Protein AF-A0A537CQ37-F1 (afdb_monomer)

Radius of gyration: 15.77 Å; Cα contacts (8 Å, |Δi|>4): 121; chains: 1; bounding box: 41×22×40 Å

Secondary structure (DSSP, 8-state):
--S-S------SS-IIIIIHHIIIIIIHHH----S-EEEEE-HHHHHHHTT--TTTTTS--HHHHHHHHHHHHHHHHIIIIIS---EEEEE---TT----

Sequence (100 aa):
MKLVDYVVTESGFGADLGAEKFIDIKCRMSGLRPNAAVIVATIRALKYHGGIDVKQVNREDVAALEKGLVNLERHVDNVQNVYGIPCVVSINRFSFDTPA

Mean predicted aligned error: 2.73 Å

pLDDT: mean 96.76, std 3.7, range [67.19, 98.56]

Structure (mmCIF, N/CA/C/O backbone):
data_AF-A0A537CQ37-F1
#
_entry.id   AF-A0A537CQ37-F1
#
loop_
_atom_site.group_PDB
_atom_site.id
_atom_site.type_symbol
_atom_site.label_atom_id
_atom_site.label_alt_id
_atom_site.label_comp_id
_atom_site.label_asym_id
_atom_site.label_entity_id
_atom_site.label_seq_id
_atom_site.pdbx_PDB_ins_code
_atom_site.Cartn_x
_atom_site.Cartn_y
_atom_site.Cartn_z
_atom_site.occupancy
_atom_site.B_iso_or_equiv
_atom_site.auth_seq_id
_atom_site.auth_comp_id
_atom_site.auth_asym_id
_atom_site.auth_atom_id
_atom_site.pdbx_PDB_model_num
ATOM 1 N N . MET A 1 1 ? -20.911 0.300 13.343 1.00 67.19 1 MET A N 1
ATOM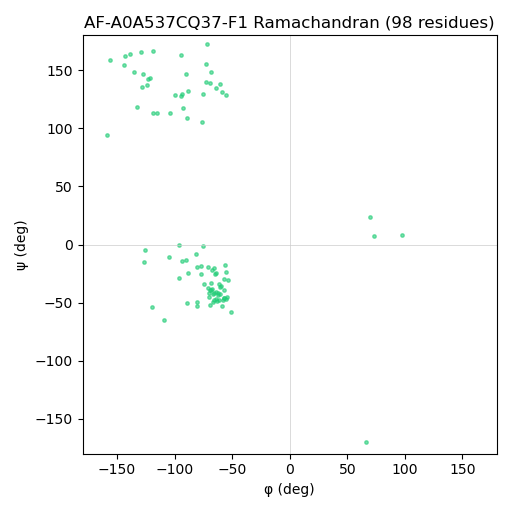 2 C CA . MET A 1 1 ? -21.017 -1.080 12.824 1.00 67.19 1 MET A CA 1
ATOM 3 C C . MET A 1 1 ? -22.217 -1.773 13.469 1.00 67.19 1 MET A C 1
ATOM 5 O O . MET A 1 1 ? -22.032 -2.545 14.391 1.00 67.19 1 MET A O 1
ATOM 9 N N . LYS A 1 2 ? -23.455 -1.416 13.091 1.00 81.75 2 LYS A N 1
ATOM 10 C CA . LYS A 1 2 ? -24.678 -1.936 13.751 1.00 81.75 2 LYS A CA 1
ATOM 11 C C . LYS A 1 2 ? -25.688 -2.588 12.794 1.00 81.75 2 LYS A C 1
ATOM 13 O O . LYS A 1 2 ? -26.709 -3.068 13.259 1.00 81.75 2 LYS A O 1
ATOM 18 N N . LEU A 1 3 ? -25.433 -2.547 11.484 1.00 95.25 3 LEU A N 1
ATOM 19 C CA . LEU A 1 3 ? -26.421 -2.893 10.450 1.00 95.25 3 LEU A CA 1
ATOM 20 C C . LEU A 1 3 ? -25.934 -3.943 9.446 1.00 95.25 3 LEU A C 1
ATOM 22 O O . LEU A 1 3 ? -26.738 -4.466 8.689 1.00 95.25 3 LEU A O 1
ATOM 26 N N . VAL A 1 4 ? -24.628 -4.201 9.396 1.00 96.94 4 VAL A N 1
ATOM 27 C CA . VAL A 1 4 ? -23.987 -5.078 8.411 1.00 96.94 4 VAL A CA 1
ATOM 28 C C . VAL A 1 4 ? -22.849 -5.832 9.083 1.00 96.94 4 VAL A C 1
ATOM 30 O O . VAL A 1 4 ? -22.276 -5.323 10.052 1.00 96.94 4 VAL A O 1
ATOM 33 N N . ASP A 1 5 ? -22.507 -6.995 8.536 1.00 96.69 5 ASP A N 1
ATOM 34 C CA . ASP A 1 5 ? -21.452 -7.862 9.069 1.00 96.69 5 ASP A CA 1
ATOM 35 C C . ASP A 1 5 ? -20.049 -7.277 8.854 1.00 96.69 5 ASP A C 1
ATOM 37 O O . ASP A 1 5 ? -19.195 -7.356 9.735 1.00 96.69 5 ASP A O 1
ATOM 41 N N . TYR A 1 6 ? -19.820 -6.624 7.710 1.00 97.19 6 TYR A N 1
ATOM 42 C CA . TYR A 1 6 ? -18.533 -6.026 7.354 1.00 97.19 6 TYR A CA 1
ATOM 43 C C . TYR A 1 6 ? -18.697 -4.569 6.931 1.00 97.19 6 TYR A C 1
ATOM 45 O O . TYR A 1 6 ? -19.578 -4.222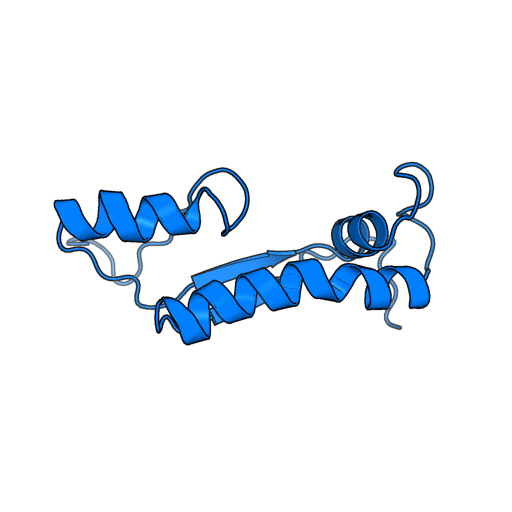 6.147 1.00 97.19 6 TYR A O 1
ATOM 53 N N . VAL A 1 7 ? -17.808 -3.710 7.429 1.00 97.38 7 VAL A N 1
ATOM 54 C CA . VAL A 1 7 ? -17.696 -2.314 6.997 1.00 97.38 7 VAL A CA 1
ATOM 55 C C . VAL A 1 7 ? -16.310 -2.113 6.411 1.00 97.38 7 VAL A C 1
ATOM 57 O O . VAL A 1 7 ? -15.319 -2.157 7.136 1.00 97.38 7 VAL A O 1
ATOM 60 N N . VAL A 1 8 ? -16.256 -1.864 5.106 1.00 97.62 8 VAL A N 1
ATOM 61 C CA . VAL A 1 8 ? -15.037 -1.434 4.420 1.00 97.62 8 VAL A CA 1
ATOM 62 C C . VAL A 1 8 ? -15.038 0.089 4.373 1.00 97.62 8 VAL A C 1
ATOM 64 O O . VAL A 1 8 ? -16.032 0.714 4.009 1.00 97.62 8 VAL A O 1
ATOM 67 N N . THR A 1 9 ? -13.937 0.694 4.797 1.00 97.50 9 THR A N 1
ATOM 68 C CA . THR A 1 9 ? -13.738 2.144 4.790 1.00 97.50 9 THR A CA 1
ATOM 69 C C . THR A 1 9 ? -12.285 2.437 4.446 1.00 97.50 9 THR A C 1
ATOM 71 O O . THR A 1 9 ? -11.436 1.555 4.560 1.00 97.50 9 THR A O 1
ATOM 74 N N . GLU A 1 10 ? -12.002 3.665 4.032 1.00 97.94 10 GLU A N 1
ATOM 75 C CA . GLU A 1 10 ? -10.672 4.096 3.616 1.00 97.94 10 GLU A CA 1
ATOM 76 C C . GLU A 1 10 ? -10.257 5.388 4.325 1.00 97.94 10 GLU A C 1
ATOM 78 O O . GLU A 1 10 ? -11.070 6.099 4.929 1.00 97.94 10 GLU A O 1
ATOM 83 N N . SER A 1 11 ? -8.966 5.684 4.239 1.00 95.25 11 SER A N 1
ATOM 84 C CA . SER A 1 11 ? -8.375 6.961 4.611 1.00 95.25 11 SER A CA 1
ATOM 85 C C . SER A 1 11 ? -7.542 7.484 3.442 1.00 95.25 11 SER A C 1
ATOM 87 O O . SER A 1 11 ? -6.993 6.713 2.660 1.00 95.25 11 SER A O 1
ATOM 89 N N . GLY A 1 12 ? -7.500 8.808 3.282 1.00 93.81 12 GLY A N 1
ATOM 90 C CA . GLY A 1 12 ? -6.773 9.434 2.177 1.00 93.81 12 GLY A CA 1
ATOM 91 C C . GLY A 1 12 ? -5.254 9.365 2.357 1.00 93.81 12 GLY A C 1
ATOM 92 O O . GLY A 1 12 ? -4.770 9.359 3.487 1.00 93.81 12 GLY A O 1
ATOM 93 N N . PHE A 1 13 ? -4.521 9.425 1.241 1.00 95.62 13 PHE A N 1
ATOM 94 C CA . PHE A 1 13 ? -3.058 9.262 1.154 1.00 95.62 13 PHE A CA 1
ATOM 95 C C . PHE A 1 13 ? -2.565 7.846 1.512 1.00 95.62 13 PHE A C 1
ATOM 97 O O . PHE A 1 13 ? -3.351 6.905 1.579 1.00 95.62 13 PHE A O 1
ATOM 104 N N . GLY A 1 14 ? -1.245 7.677 1.650 1.00 92.25 14 GLY A N 1
ATOM 105 C CA . GLY A 1 14 ? -0.619 6.411 2.027 1.00 92.25 14 GLY A CA 1
ATOM 106 C C . GLY A 1 14 ? -0.848 6.043 3.495 1.00 92.25 14 GLY A C 1
ATOM 107 O O . GLY A 1 14 ? -1.372 6.831 4.289 1.00 92.25 14 GLY A O 1
ATOM 108 N N . ALA A 1 15 ? -0.440 4.830 3.878 1.00 93.06 15 ALA A N 1
ATOM 109 C CA . ALA A 1 15 ? -0.620 4.342 5.248 1.00 93.06 15 ALA A CA 1
ATOM 110 C C . ALA A 1 15 ? 0.209 5.127 6.288 1.00 93.06 15 ALA A C 1
ATOM 112 O O . ALA A 1 15 ? -0.122 5.134 7.469 1.00 93.06 15 ALA A O 1
ATOM 113 N N . ASP A 1 16 ? 1.250 5.825 5.843 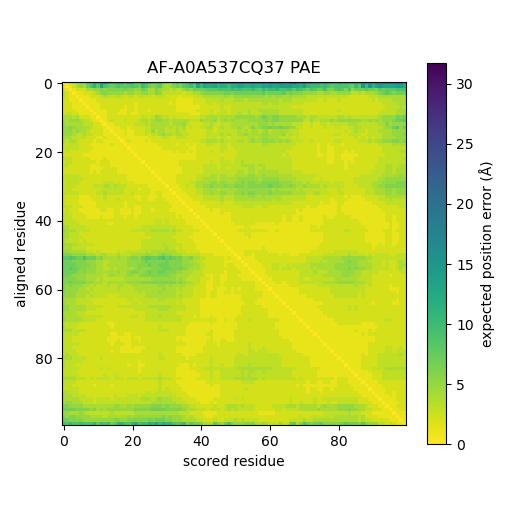1.00 90.81 16 ASP A N 1
ATOM 114 C CA . ASP A 1 16 ? 2.061 6.756 6.630 1.00 90.81 16 ASP A CA 1
ATOM 115 C C . ASP A 1 16 ? 1.295 7.997 7.113 1.00 90.81 16 ASP A C 1
ATOM 117 O O . ASP A 1 16 ? 1.669 8.578 8.126 1.00 90.81 16 ASP A O 1
ATOM 121 N N . LEU A 1 17 ? 0.226 8.397 6.418 1.00 95.81 17 LEU A N 1
ATOM 122 C CA . LEU A 1 17 ? -0.589 9.559 6.787 1.00 95.81 17 LEU A CA 1
ATOM 123 C C . LEU A 1 17 ? -2.042 9.184 7.063 1.00 95.81 17 LEU A C 1
ATOM 125 O O . LEU A 1 17 ? -2.604 9.547 8.094 1.00 95.81 17 LEU A O 1
ATOM 129 N N . GLY A 1 18 ? -2.686 8.503 6.120 1.00 96.12 18 GLY A N 1
ATOM 130 C CA . GLY A 1 18 ? -4.099 8.168 6.205 1.00 96.12 18 GLY A CA 1
ATOM 131 C C . GLY A 1 18 ? -4.374 7.134 7.283 1.00 96.12 18 GLY A C 1
ATOM 132 O O . GLY A 1 18 ? -5.267 7.322 8.112 1.00 96.12 18 GLY A O 1
ATOM 133 N N . ALA A 1 19 ? -3.642 6.018 7.252 1.00 96.75 19 ALA A N 1
ATOM 134 C CA . ALA A 1 19 ? -3.852 4.929 8.202 1.00 96.75 19 ALA A CA 1
ATOM 135 C C . ALA A 1 19 ? -3.404 5.325 9.615 1.00 96.75 19 ALA A C 1
ATOM 137 O O . ALA A 1 19 ? -4.164 5.091 10.551 1.00 96.75 19 ALA A O 1
ATOM 138 N N . GLU A 1 20 ? -2.263 6.011 9.750 1.00 97.56 20 GLU A N 1
ATOM 139 C CA . GLU A 1 20 ? -1.805 6.601 11.019 1.00 97.56 20 GLU A CA 1
ATOM 140 C C . GLU A 1 20 ? -2.909 7.456 11.653 1.00 97.56 20 GLU A C 1
ATOM 142 O O . GLU A 1 20 ? -3.428 7.098 12.706 1.00 97.56 20 GLU A O 1
ATOM 147 N N . LYS A 1 21 ? -3.416 8.483 10.959 1.00 97.94 21 LYS A N 1
ATOM 148 C CA . LYS A 1 21 ? -4.504 9.328 11.490 1.00 97.94 21 LYS A CA 1
ATOM 149 C C . LYS A 1 21 ? -5.785 8.549 11.775 1.00 97.94 21 LYS A C 1
ATOM 151 O O . LYS A 1 21 ? -6.504 8.850 12.734 1.00 97.94 21 LYS A O 1
ATOM 156 N N . PHE A 1 22 ? -6.118 7.560 10.945 1.00 98.19 22 PHE A N 1
ATOM 157 C CA . PHE A 1 22 ? -7.295 6.726 11.173 1.00 98.19 22 PHE A CA 1
ATOM 158 C C . PHE A 1 22 ? -7.179 5.944 12.487 1.00 98.19 22 PHE A C 1
ATOM 160 O O . PHE A 1 22 ? -8.156 5.858 13.234 1.00 98.19 22 PHE A O 1
ATOM 167 N N . ILE A 1 23 ? -6.003 5.402 12.788 1.00 97.50 23 ILE A N 1
ATOM 168 C CA . ILE A 1 23 ? -5.758 4.591 13.981 1.00 97.50 23 ILE A CA 1
ATOM 169 C C . ILE A 1 23 ? -5.537 5.495 15.201 1.00 97.50 23 ILE A C 1
ATOM 171 O O . ILE A 1 23 ? -6.246 5.386 16.205 1.00 97.50 23 ILE A O 1
ATOM 175 N N . ASP A 1 24 ? -4.614 6.444 15.103 1.00 97.94 24 ASP A N 1
ATOM 176 C CA . ASP A 1 24 ? -4.157 7.247 16.231 1.00 97.94 24 ASP A CA 1
ATOM 177 C C . ASP A 1 24 ? -5.127 8.353 16.643 1.00 97.94 24 ASP A C 1
ATOM 179 O O . ASP A 1 24 ? -5.161 8.727 17.817 1.00 97.94 24 ASP A O 1
ATOM 183 N N . ILE A 1 25 ? -5.976 8.831 15.730 1.00 98.12 25 ILE A N 1
ATOM 184 C CA . ILE A 1 25 ? -6.963 9.875 16.029 1.00 98.12 25 ILE A CA 1
ATOM 185 C C . ILE A 1 25 ? -8.370 9.282 16.025 1.00 98.12 25 ILE A C 1
ATOM 187 O O . ILE A 1 25 ? -9.030 9.230 17.064 1.00 98.12 25 ILE A O 1
ATOM 191 N N . LYS A 1 26 ? -8.851 8.803 14.871 1.00 97.88 26 LYS A N 1
ATOM 192 C CA . LYS A 1 26 ? -10.260 8.402 14.728 1.00 97.88 26 LYS A CA 1
ATOM 193 C C . LYS A 1 26 ? -10.602 7.180 15.579 1.00 97.88 26 LYS A C 1
ATOM 195 O O . LYS A 1 26 ? -11.597 7.220 16.303 1.00 97.88 26 LYS A O 1
ATOM 200 N N . CYS A 1 27 ? -9.813 6.108 15.525 1.00 97.69 27 CYS A N 1
ATOM 201 C CA . CYS A 1 27 ? -10.060 4.902 16.320 1.00 97.69 27 CYS A CA 1
ATOM 202 C C . CYS A 1 27 ? -9.906 5.182 17.816 1.00 97.69 27 CYS A C 1
ATOM 204 O O . CYS A 1 27 ? -10.778 4.800 18.594 1.00 97.69 27 CYS A O 1
ATOM 206 N N . ARG A 1 28 ? -8.881 5.950 18.211 1.00 97.56 28 ARG A N 1
ATOM 207 C CA . ARG A 1 28 ? -8.700 6.389 19.603 1.00 97.56 28 ARG A CA 1
ATOM 208 C C . ARG A 1 28 ? -9.904 7.171 20.142 1.00 97.56 28 ARG A C 1
ATOM 210 O O . ARG A 1 28 ? -10.362 6.881 21.240 1.00 97.56 28 ARG A O 1
ATOM 217 N N . MET A 1 29 ? -10.438 8.126 19.377 1.00 98.31 29 MET A N 1
ATOM 218 C CA . MET A 1 29 ? -11.582 8.948 19.801 1.00 98.31 29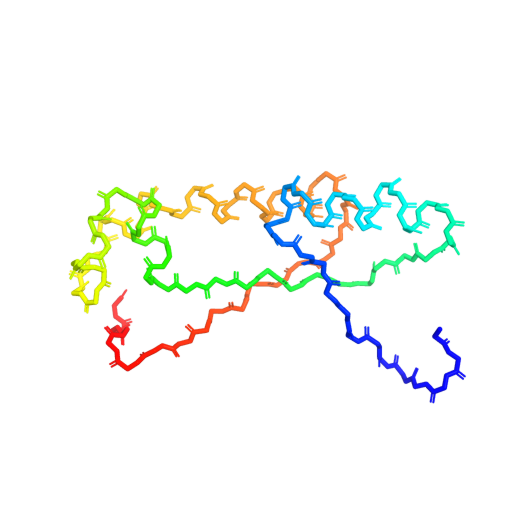 MET A CA 1
ATOM 219 C C . MET A 1 29 ? -12.920 8.200 19.762 1.00 98.31 29 MET A C 1
ATOM 221 O O . MET A 1 29 ? -13.802 8.477 20.570 1.00 98.31 29 MET A O 1
ATOM 225 N N . SER A 1 30 ? -13.099 7.280 18.812 1.00 97.38 30 SER A N 1
ATOM 226 C CA . SER A 1 30 ? -14.372 6.568 18.612 1.00 97.38 30 SER A CA 1
ATOM 227 C C . SER A 1 30 ? -14.462 5.223 19.334 1.00 97.38 30 SER A C 1
ATOM 229 O O . SER A 1 30 ? -15.547 4.651 19.412 1.00 97.38 30 SER A O 1
ATOM 231 N N . GLY A 1 31 ? -13.338 4.691 19.820 1.00 96.06 31 GLY A N 1
ATOM 232 C CA . GLY A 1 31 ? -13.241 3.337 20.366 1.00 96.06 31 GLY A CA 1
ATOM 233 C C . GLY A 1 31 ? -13.294 2.227 19.307 1.00 96.06 31 GLY A C 1
ATOM 234 O O . GLY A 1 31 ? -13.368 1.052 19.664 1.00 96.06 31 GLY A O 1
ATOM 235 N N . LEU A 1 32 ? -13.271 2.569 18.013 1.00 96.44 32 LEU A N 1
ATOM 236 C CA . LEU A 1 32 ? -13.226 1.586 16.932 1.00 96.44 32 LEU A CA 1
ATOM 237 C C . LEU A 1 32 ? -11.882 0.851 16.918 1.00 96.44 32 LEU A C 1
ATOM 239 O O . LEU A 1 32 ? -10.844 1.419 17.249 1.00 96.44 32 LEU A O 1
ATOM 243 N N . ARG A 1 33 ? -11.900 -0.415 16.495 1.00 95.31 33 ARG A N 1
ATOM 244 C CA . ARG A 1 33 ? -10.695 -1.226 16.296 1.00 95.31 33 ARG A CA 1
ATOM 245 C C . ARG A 1 33 ? -10.766 -1.920 14.936 1.00 95.31 33 ARG A C 1
ATOM 247 O O . ARG A 1 33 ? -11.701 -2.692 14.7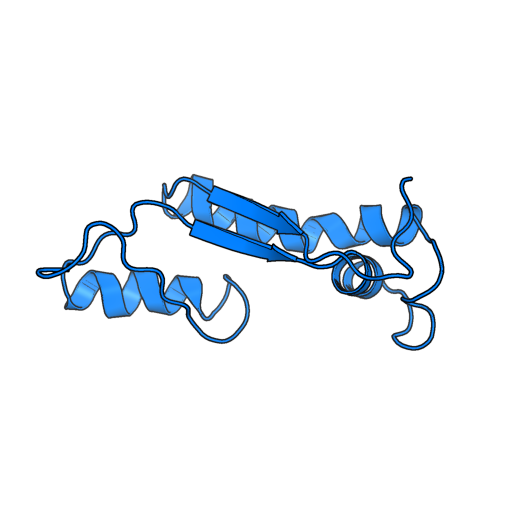30 1.00 95.31 33 ARG A O 1
ATOM 254 N N . PRO A 1 34 ? -9.835 -1.646 14.007 1.00 97.00 34 PRO A N 1
ATOM 255 C CA . PRO A 1 34 ? -9.793 -2.342 12.726 1.00 97.00 34 PRO A CA 1
ATOM 256 C C . PRO A 1 34 ? -9.505 -3.830 12.931 1.00 97.00 34 PRO A C 1
ATOM 258 O O . PRO A 1 34 ? -8.603 -4.186 13.686 1.00 97.00 34 PRO A O 1
ATOM 261 N N . ASN A 1 35 ? -10.248 -4.696 12.242 1.00 97.88 35 ASN A N 1
ATOM 262 C CA . ASN A 1 35 ? -10.015 -6.144 12.277 1.00 97.88 35 ASN A CA 1
ATOM 263 C C . ASN A 1 35 ? -9.015 -6.612 11.212 1.00 97.88 35 ASN A C 1
ATOM 265 O O . ASN A 1 35 ? -8.397 -7.660 11.374 1.00 97.88 35 ASN A O 1
ATOM 269 N N . ALA A 1 36 ? -8.875 -5.849 10.130 1.00 98.06 36 ALA A N 1
ATOM 270 C CA . ALA A 1 36 ? -7.929 -6.095 9.055 1.00 98.06 36 ALA A CA 1
ATOM 271 C C . ALA A 1 36 ? -7.619 -4.784 8.323 1.00 98.06 36 ALA A C 1
ATOM 273 O O . ALA A 1 36 ? -8.416 -3.842 8.352 1.00 98.06 36 ALA A O 1
ATOM 274 N N . ALA A 1 37 ? -6.483 -4.755 7.640 1.00 98.31 37 ALA A N 1
ATOM 275 C CA . ALA A 1 37 ? -6.072 -3.692 6.741 1.00 98.31 37 ALA A CA 1
ATOM 276 C C . ALA A 1 37 ? -5.798 -4.261 5.344 1.00 98.31 37 ALA A C 1
ATOM 278 O O . ALA A 1 37 ? -5.246 -5.354 5.197 1.00 98.31 37 ALA A O 1
ATOM 279 N N . VAL A 1 38 ? -6.172 -3.496 4.320 1.00 98.56 38 VAL A N 1
ATOM 280 C CA . VAL A 1 38 ? -5.843 -3.784 2.922 1.00 98.56 38 VAL A CA 1
ATOM 281 C C . VAL A 1 38 ? -4.944 -2.660 2.428 1.00 98.56 38 VAL A C 1
ATOM 283 O O . VAL A 1 38 ? -5.391 -1.519 2.329 1.00 98.56 38 VAL A O 1
ATOM 286 N N . ILE A 1 39 ? -3.683 -2.965 2.127 1.00 98.44 39 ILE A N 1
ATOM 287 C CA . ILE A 1 39 ? -2.770 -2.001 1.503 1.00 98.44 39 ILE A CA 1
ATOM 288 C C . ILE A 1 39 ? -2.851 -2.190 -0.007 1.00 98.44 39 ILE A C 1
ATOM 290 O O . ILE A 1 39 ? -2.541 -3.260 -0.529 1.00 98.44 39 ILE A O 1
ATOM 294 N N . VAL A 1 40 ? -3.291 -1.152 -0.713 1.00 98.50 40 VAL A N 1
ATOM 295 C CA . VAL A 1 40 ? -3.425 -1.178 -2.171 1.00 98.50 40 VAL A CA 1
ATOM 296 C C . VAL A 1 40 ? -2.113 -0.746 -2.818 1.00 98.50 40 VAL A C 1
ATOM 298 O O . VAL A 1 40 ? -1.553 0.290 -2.467 1.00 98.50 40 VAL A O 1
ATOM 301 N N . ALA A 1 41 ? -1.648 -1.515 -3.799 1.00 98.31 41 ALA A N 1
ATOM 302 C CA . ALA A 1 41 ? -0.460 -1.211 -4.590 1.00 98.31 41 ALA A CA 1
ATOM 303 C C . ALA A 1 41 ? -0.680 -1.522 -6.080 1.00 98.31 41 ALA A C 1
ATOM 305 O O . ALA A 1 41 ? -1.613 -2.224 -6.469 1.00 98.31 41 ALA A O 1
ATOM 306 N N . THR A 1 42 ? 0.190 -0.978 -6.934 1.00 98.38 42 THR A N 1
ATOM 307 C CA . THR A 1 42 ? 0.238 -1.276 -8.376 1.00 98.38 42 THR A CA 1
ATOM 308 C C . THR A 1 42 ? 1.688 -1.497 -8.788 1.00 98.38 42 THR A C 1
ATOM 310 O O . THR A 1 42 ? 2.582 -0.840 -8.250 1.00 98.38 42 THR A O 1
ATOM 313 N N . ILE A 1 43 ? 1.934 -2.357 -9.779 1.00 98.12 43 ILE A N 1
ATOM 314 C CA . ILE A 1 43 ? 3.294 -2.617 -10.284 1.00 98.12 43 ILE A CA 1
ATOM 315 C C . ILE A 1 43 ? 3.945 -1.330 -10.812 1.00 98.12 43 ILE A C 1
ATOM 317 O O . ILE A 1 43 ? 5.131 -1.081 -10.600 1.00 98.12 43 ILE A O 1
ATOM 321 N N . ARG A 1 44 ? 3.160 -0.446 -11.436 1.00 97.75 44 ARG A N 1
ATOM 322 C CA . ARG A 1 44 ? 3.622 0.878 -11.880 1.00 97.75 44 ARG A CA 1
ATOM 323 C C . ARG A 1 44 ? 4.094 1.776 -10.749 1.00 97.75 44 ARG A C 1
ATOM 325 O O . ARG A 1 44 ? 5.141 2.400 -10.893 1.00 97.75 44 ARG A O 1
ATOM 332 N N . ALA A 1 45 ? 3.316 1.876 -9.670 1.00 98.00 45 ALA A N 1
ATOM 333 C CA . ALA A 1 45 ? 3.674 2.717 -8.532 1.00 98.00 45 ALA A CA 1
ATOM 334 C C . ALA A 1 45 ? 4.948 2.201 -7.860 1.00 98.00 45 ALA A C 1
ATOM 336 O O . ALA A 1 45 ? 5.829 2.992 -7.543 1.00 98.00 45 ALA A O 1
ATOM 337 N N . LEU A 1 46 ? 5.085 0.880 -7.729 1.00 98.38 46 LEU A N 1
ATOM 338 C CA . LEU A 1 46 ? 6.297 0.278 -7.182 1.00 98.38 46 LEU A CA 1
ATOM 339 C C . LEU A 1 46 ? 7.512 0.574 -8.073 1.00 98.38 46 LEU A C 1
ATOM 341 O O . LEU A 1 46 ? 8.491 1.120 -7.585 1.00 98.38 46 LEU A O 1
ATOM 345 N N . LYS A 1 47 ? 7.430 0.371 -9.395 1.00 98.44 47 LYS A N 1
ATOM 346 C CA . LYS A 1 47 ? 8.520 0.763 -10.314 1.00 98.44 47 LYS A CA 1
ATOM 347 C C . LYS A 1 47 ? 8.872 2.251 -10.232 1.00 98.44 47 LYS A C 1
ATOM 349 O O . LYS A 1 47 ? 10.047 2.606 -10.267 1.00 98.44 47 LYS A O 1
ATOM 354 N N . TYR A 1 48 ? 7.870 3.119 -10.096 1.00 98.31 48 TYR A N 1
ATOM 355 C CA . TYR A 1 48 ? 8.086 4.553 -9.895 1.00 98.31 48 TYR A CA 1
ATOM 356 C C . TYR A 1 48 ? 8.847 4.838 -8.591 1.00 98.31 48 TYR A C 1
ATOM 358 O O . TYR A 1 48 ? 9.816 5.592 -8.601 1.00 98.31 48 TYR A O 1
ATOM 366 N N . HIS A 1 49 ? 8.488 4.172 -7.488 1.00 98.19 49 HIS A N 1
ATOM 367 C CA . HIS A 1 49 ? 9.251 4.230 -6.236 1.00 98.19 49 HIS A CA 1
ATOM 368 C C . HIS A 1 49 ? 10.666 3.645 -6.362 1.00 98.19 49 HIS A C 1
ATOM 370 O O . HIS A 1 49 ? 11.559 4.065 -5.633 1.00 98.19 49 HIS A O 1
ATOM 376 N N . GLY A 1 50 ? 10.895 2.744 -7.320 1.00 97.75 50 GLY A N 1
ATOM 377 C CA . GLY A 1 50 ? 12.219 2.257 -7.709 1.00 97.75 50 GLY A CA 1
ATOM 378 C C . GLY A 1 50 ? 13.052 3.228 -8.553 1.00 97.75 50 GLY A C 1
ATOM 379 O O . GLY A 1 50 ? 14.189 2.904 -8.898 1.00 97.75 50 GLY A O 1
ATOM 380 N N . GLY A 1 51 ? 12.513 4.408 -8.887 1.00 97.06 51 GLY A N 1
ATOM 381 C CA . GLY A 1 51 ? 13.220 5.479 -9.595 1.00 97.06 51 GLY A CA 1
ATOM 382 C C . GLY A 1 51 ? 12.984 5.535 -11.105 1.00 97.06 51 GLY A C 1
ATOM 383 O O . GLY A 1 51 ? 13.652 6.310 -11.789 1.00 97.06 51 GLY A O 1
ATOM 384 N N . ILE A 1 52 ? 12.049 4.746 -11.647 1.00 97.06 52 ILE A N 1
ATOM 385 C CA . ILE A 1 52 ? 11.659 4.860 -13.057 1.00 97.06 52 ILE A CA 1
ATOM 386 C C . ILE A 1 52 ? 10.896 6.164 -13.312 1.00 97.06 52 ILE A C 1
ATOM 388 O O . ILE A 1 52 ? 9.985 6.532 -12.570 1.00 97.06 52 ILE A O 1
ATOM 392 N N . ASP A 1 53 ? 11.197 6.814 -14.438 1.0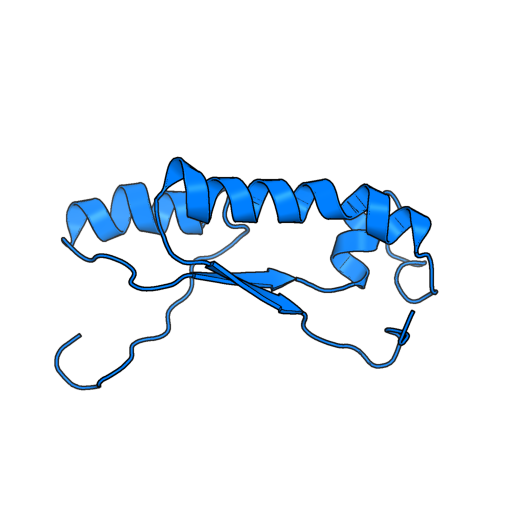0 97.19 53 ASP A N 1
ATOM 393 C CA . ASP A 1 53 ? 10.417 7.950 -14.927 1.00 97.19 53 ASP A CA 1
ATOM 394 C C . ASP A 1 53 ? 8.959 7.547 -15.206 1.00 97.19 53 ASP A C 1
ATOM 396 O O . ASP A 1 53 ? 8.676 6.510 -15.813 1.00 97.19 53 ASP A O 1
ATOM 400 N N . VAL A 1 54 ? 8.013 8.405 -14.820 1.00 95.94 54 VAL A N 1
ATOM 401 C CA . VAL A 1 54 ? 6.567 8.157 -14.955 1.00 95.94 54 VAL A CA 1
ATOM 402 C C . VAL A 1 54 ? 6.126 7.831 -16.390 1.00 95.94 54 VAL A C 1
ATOM 404 O O . VAL A 1 54 ? 5.106 7.175 -16.585 1.00 95.94 54 VAL A O 1
ATOM 407 N N . LYS A 1 55 ? 6.879 8.244 -17.415 1.00 96.50 55 LYS A N 1
ATOM 408 C CA . LYS A 1 55 ? 6.586 7.928 -18.822 1.00 96.50 55 LYS A CA 1
ATOM 409 C C . LYS A 1 55 ? 6.984 6.499 -19.197 1.00 96.50 55 LYS A C 1
ATOM 411 O O . LYS A 1 55 ? 6.498 5.982 -20.201 1.00 96.50 55 LYS A O 1
ATOM 416 N N . GLN A 1 56 ? 7.852 5.858 -18.416 1.00 95.94 56 GLN A N 1
ATOM 417 C CA . GLN A 1 56 ? 8.389 4.523 -18.687 1.00 95.94 56 GLN A CA 1
ATOM 418 C C . GLN A 1 56 ? 7.778 3.416 -17.818 1.00 95.94 56 GLN A C 1
ATOM 420 O O . GLN A 1 56 ? 7.933 2.246 -18.154 1.00 95.94 56 GLN A O 1
ATOM 425 N N . VAL A 1 57 ? 7.008 3.748 -16.774 1.00 96.56 57 VAL A N 1
ATOM 426 C CA . VAL A 1 57 ? 6.403 2.772 -15.836 1.00 96.56 57 VAL A CA 1
ATOM 427 C C . VAL A 1 57 ? 5.523 1.698 -16.494 1.00 96.56 57 VAL A C 1
ATOM 429 O O . VAL A 1 57 ? 5.259 0.673 -15.874 1.00 96.56 57 VAL A O 1
ATOM 432 N N . ASN A 1 58 ? 5.062 1.895 -17.731 1.00 96.62 58 ASN A N 1
ATOM 433 C CA . ASN A 1 58 ? 4.269 0.896 -18.460 1.00 96.62 58 ASN A CA 1
ATOM 434 C C . ASN A 1 58 ? 5.125 -0.203 -19.117 1.00 96.62 58 ASN A C 1
ATOM 436 O O . ASN A 1 58 ? 4.568 -1.153 -19.651 1.00 96.62 58 ASN A O 1
ATOM 440 N N . ARG A 1 59 ? 6.457 -0.077 -19.125 1.00 96.00 59 ARG A N 1
ATOM 441 C CA . ARG A 1 59 ? 7.370 -1.121 -19.615 1.00 96.00 59 ARG A CA 1
ATOM 442 C C . ARG A 1 59 ? 7.750 -2.057 -18.477 1.00 96.00 59 ARG A C 1
ATOM 444 O O . ARG A 1 59 ? 7.835 -1.613 -17.333 1.00 96.00 59 ARG A O 1
ATOM 451 N N . GLU A 1 60 ? 7.951 -3.334 -18.776 1.00 97.50 60 GLU A N 1
ATOM 452 C CA . GLU A 1 60 ? 8.480 -4.288 -17.799 1.00 97.50 60 GLU A CA 1
ATOM 453 C C . GLU A 1 60 ? 9.856 -3.825 -17.301 1.00 97.50 60 GLU A C 1
ATOM 455 O O . GLU A 1 60 ? 10.708 -3.441 -18.101 1.00 97.50 60 GLU A O 1
ATOM 460 N N . ASP A 1 61 ? 10.034 -3.825 -15.979 1.00 97.62 61 ASP A N 1
ATOM 461 C CA . ASP A 1 61 ? 11.320 -3.604 -15.316 1.00 97.62 61 ASP A CA 1
ATOM 462 C C . ASP A 1 61 ? 11.241 -4.187 -13.898 1.00 97.62 61 ASP A C 1
ATOM 464 O O . ASP A 1 61 ? 10.738 -3.554 -12.962 1.00 97.62 61 ASP A O 1
ATOM 468 N N . VAL A 1 62 ? 11.689 -5.435 -13.767 1.00 97.75 62 VAL A N 1
ATOM 469 C CA . VAL A 1 62 ? 11.682 -6.177 -12.498 1.00 97.75 62 VAL A CA 1
ATOM 470 C C . VAL A 1 62 ? 12.678 -5.571 -11.505 1.00 97.75 62 VAL A C 1
ATOM 472 O O . VAL A 1 62 ? 12.395 -5.508 -10.314 1.00 97.75 62 VAL A O 1
ATOM 475 N N . ALA A 1 63 ? 13.800 -5.021 -11.975 1.00 97.75 63 ALA A N 1
ATOM 476 C CA . ALA A 1 63 ? 14.803 -4.422 -11.097 1.00 97.75 63 ALA A CA 1
ATOM 477 C C . ALA A 1 63 ? 14.297 -3.121 -10.450 1.00 97.75 63 ALA A C 1
ATOM 479 O O . ALA A 1 63 ? 14.557 -2.857 -9.275 1.00 97.75 63 ALA A O 1
ATOM 480 N N . ALA A 1 64 ? 13.561 -2.295 -11.197 1.00 97.81 64 ALA A N 1
ATOM 481 C CA . ALA A 1 64 ? 12.890 -1.124 -10.641 1.00 97.81 64 ALA A CA 1
ATOM 482 C C . ALA A 1 64 ? 11.754 -1.525 -9.691 1.00 97.81 64 ALA A C 1
ATOM 484 O O . ALA A 1 64 ? 11.573 -0.887 -8.655 1.00 97.81 64 ALA A O 1
ATOM 485 N N . LEU A 1 65 ? 11.008 -2.587 -10.013 1.00 98.06 65 LEU A N 1
ATOM 486 C CA . LEU A 1 65 ? 9.978 -3.130 -9.128 1.00 98.06 65 LEU A CA 1
ATOM 487 C C . LEU A 1 65 ? 10.588 -3.542 -7.781 1.00 98.06 65 LEU A C 1
ATOM 489 O O . LEU A 1 65 ? 10.140 -3.045 -6.751 1.00 98.06 65 LEU A O 1
ATOM 493 N N . GLU A 1 66 ? 11.640 -4.365 -7.795 1.00 98.12 66 GLU A N 1
ATOM 494 C CA . GLU A 1 66 ? 12.361 -4.813 -6.597 1.00 98.12 66 GLU A CA 1
ATOM 495 C C . GLU A 1 66 ? 12.871 -3.639 -5.758 1.00 98.12 66 GLU A C 1
ATOM 497 O O . GLU A 1 66 ? 12.635 -3.585 -4.553 1.00 98.12 66 GLU A O 1
ATOM 502 N N . LYS A 1 67 ? 13.503 -2.641 -6.389 1.00 98.31 67 LYS A N 1
ATOM 503 C CA . LYS A 1 67 ? 13.973 -1.433 -5.687 1.00 98.31 67 LYS A CA 1
ATOM 504 C C . LYS A 1 67 ? 12.838 -0.639 -5.046 1.00 98.31 67 LYS A C 1
ATOM 506 O O . LYS A 1 67 ? 13.039 -0.017 -4.007 1.00 98.31 67 LYS A O 1
ATOM 511 N N . GLY A 1 68 ? 11.664 -0.631 -5.668 1.00 98.19 68 GLY A N 1
ATOM 512 C CA . GLY A 1 68 ? 10.491 0.079 -5.178 1.00 98.19 68 GLY A CA 1
ATOM 513 C C . GLY A 1 68 ? 9.710 -0.644 -4.085 1.00 98.19 68 GLY A C 1
ATOM 514 O O . GLY A 1 68 ? 8.959 0.009 -3.357 1.00 98.19 68 GLY A O 1
ATOM 515 N N . LEU A 1 69 ? 9.891 -1.963 -3.934 1.00 98.19 69 LEU A N 1
ATOM 516 C CA . LEU A 1 69 ? 9.183 -2.766 -2.930 1.00 98.19 69 LEU A CA 1
ATOM 517 C C . LEU A 1 69 ? 9.403 -2.257 -1.505 1.00 98.19 69 LEU A C 1
ATOM 519 O O . LEU A 1 69 ? 8.474 -2.326 -0.704 1.00 98.19 69 LEU A O 1
ATOM 523 N N . VAL A 1 70 ? 10.556 -1.647 -1.217 1.00 98.12 70 VAL A N 1
ATOM 524 C CA . VAL A 1 70 ? 10.875 -1.070 0.100 1.00 98.12 70 VAL A CA 1
ATOM 525 C C . VAL A 1 70 ? 9.814 -0.080 0.604 1.00 98.12 70 VAL A C 1
ATOM 527 O O . VAL A 1 70 ? 9.582 0.032 1.809 1.00 98.12 70 VAL A O 1
ATOM 530 N N . ASN A 1 71 ? 9.128 0.632 -0.301 1.00 98.25 71 ASN A N 1
ATOM 531 C CA . ASN A 1 71 ? 8.019 1.507 0.079 1.00 98.25 71 ASN A CA 1
ATOM 532 C C . ASN A 1 71 ? 6.833 0.699 0.632 1.00 98.25 71 ASN A C 1
ATOM 534 O O . ASN A 1 71 ? 6.314 1.013 1.703 1.00 98.25 71 ASN A O 1
ATOM 538 N N . LEU A 1 72 ? 6.436 -0.363 -0.069 1.00 98.44 72 LEU A N 1
ATOM 539 C CA . LEU A 1 72 ? 5.348 -1.239 0.354 1.00 98.44 72 LEU A CA 1
ATOM 540 C C . LEU A 1 72 ? 5.710 -2.006 1.630 1.00 98.44 72 LEU A C 1
ATOM 542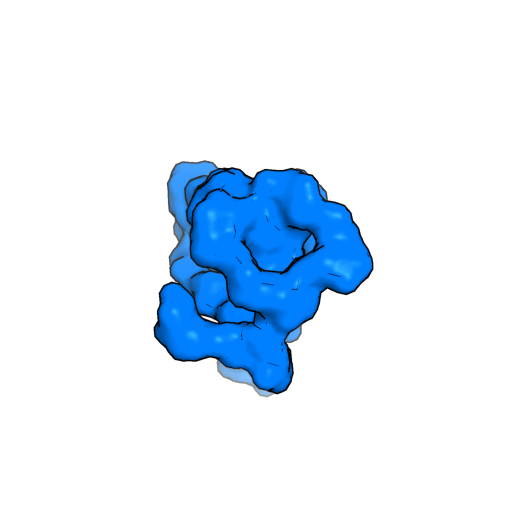 O O . LEU A 1 72 ? 4.888 -2.067 2.541 1.00 98.44 72 LEU A O 1
ATOM 546 N N . GLU A 1 73 ? 6.935 -2.527 1.725 1.00 98.31 73 GLU A N 1
ATOM 547 C CA . GLU A 1 73 ? 7.444 -3.214 2.919 1.00 98.31 73 GLU A CA 1
ATOM 548 C C . GLU A 1 73 ? 7.315 -2.334 4.160 1.00 98.31 73 GLU A C 1
ATOM 550 O O . GLU A 1 73 ? 6.805 -2.783 5.184 1.00 98.31 73 GLU A O 1
ATOM 555 N N . ARG A 1 74 ? 7.688 -1.050 4.057 1.00 98.38 74 ARG A N 1
ATOM 556 C CA . ARG A 1 74 ? 7.543 -0.100 5.163 1.00 98.38 74 ARG A CA 1
ATOM 557 C C . ARG A 1 74 ? 6.087 0.075 5.593 1.00 98.38 74 ARG A C 1
ATOM 559 O O . ARG A 1 74 ? 5.808 0.136 6.788 1.00 98.38 74 ARG A O 1
ATOM 566 N N . HIS A 1 75 ? 5.156 0.182 4.646 1.00 98.44 75 HIS A N 1
ATOM 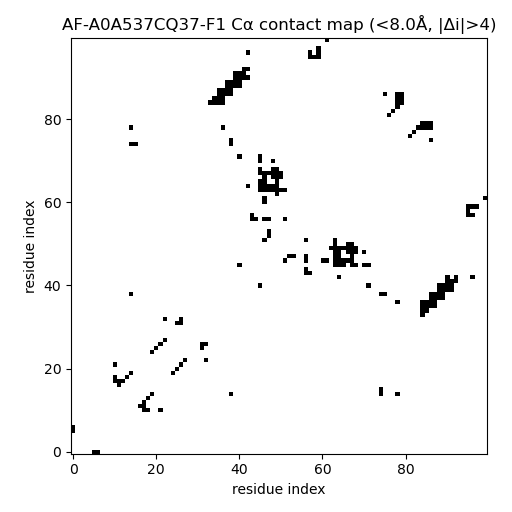567 C CA . HIS A 1 75 ? 3.738 0.326 4.977 1.00 98.44 75 HIS A CA 1
ATOM 568 C C . HIS A 1 75 ? 3.162 -0.950 5.609 1.00 98.44 75 HIS A C 1
ATOM 570 O O . HIS A 1 75 ? 2.395 -0.850 6.566 1.00 98.44 75 HIS A O 1
ATOM 576 N N . VAL A 1 76 ? 3.551 -2.131 5.119 1.00 98.31 76 VAL A N 1
ATOM 577 C CA . VAL A 1 76 ? 3.149 -3.425 5.697 1.00 98.31 76 VAL A CA 1
ATOM 578 C C . VAL A 1 76 ? 3.694 -3.574 7.118 1.00 98.31 76 VAL A C 1
ATOM 580 O O . VAL A 1 76 ? 2.925 -3.900 8.021 1.00 98.31 76 VAL A O 1
ATOM 583 N N . ASP A 1 77 ? 4.976 -3.269 7.335 1.00 98.31 77 ASP A N 1
ATOM 584 C CA . ASP A 1 77 ? 5.631 -3.313 8.648 1.00 98.31 77 ASP A CA 1
ATOM 585 C C . ASP A 1 77 ? 4.938 -2.396 9.663 1.00 98.31 77 ASP A C 1
ATOM 587 O O . ASP A 1 77 ? 4.571 -2.837 10.752 1.00 98.31 77 ASP A O 1
ATOM 591 N N . ASN A 1 78 ? 4.646 -1.149 9.283 1.00 98.06 78 ASN A N 1
ATOM 592 C CA . ASN A 1 78 ? 3.914 -0.224 10.147 1.00 98.06 78 ASN A CA 1
ATOM 593 C C . ASN A 1 78 ? 2.544 -0.798 10.559 1.00 98.06 78 ASN A C 1
ATOM 595 O O . ASN A 1 78 ? 2.167 -0.766 11.729 1.00 98.06 78 ASN A O 1
ATOM 599 N N . VAL A 1 79 ? 1.782 -1.353 9.617 1.00 97.88 79 VAL A N 1
ATOM 600 C CA . VAL A 1 79 ? 0.441 -1.883 9.908 1.00 97.88 79 VAL A CA 1
ATOM 601 C C . VAL A 1 79 ? 0.497 -3.151 10.766 1.00 97.88 79 VAL A C 1
ATOM 603 O O . VAL A 1 79 ? -0.257 -3.266 11.736 1.00 97.88 79 VAL A O 1
ATOM 606 N N . GLN A 1 80 ? 1.384 -4.092 10.441 1.00 97.88 80 GLN A N 1
ATOM 607 C CA . GLN A 1 80 ? 1.456 -5.383 11.127 1.00 97.88 80 GLN A CA 1
ATOM 608 C C . GLN A 1 80 ? 2.208 -5.302 12.455 1.00 97.88 80 GLN A C 1
ATOM 610 O O . GLN A 1 80 ? 1.701 -5.774 13.469 1.00 97.88 80 GLN A O 1
ATOM 615 N N . ASN A 1 81 ? 3.395 -4.700 12.463 1.00 97.94 81 ASN A N 1
ATOM 616 C CA . ASN A 1 81 ? 4.328 -4.785 13.586 1.00 97.94 81 ASN A CA 1
ATOM 617 C C . ASN A 1 81 ? 4.226 -3.592 14.540 1.00 97.94 81 ASN A C 1
ATOM 619 O O . ASN A 1 81 ? 4.470 -3.757 15.734 1.00 97.94 81 ASN A O 1
ATOM 623 N N . VAL A 1 82 ? 3.828 -2.410 14.054 1.00 97.50 82 VAL A N 1
ATOM 624 C CA . VAL A 1 82 ? 3.607 -1.239 14.924 1.00 97.50 82 VAL A CA 1
ATOM 625 C C . VAL A 1 82 ? 2.164 -1.200 15.426 1.00 97.50 82 VAL A C 1
ATOM 627 O O . VAL A 1 82 ? 1.936 -1.096 16.630 1.00 97.50 82 VAL A O 1
ATOM 630 N N . TYR A 1 83 ? 1.181 -1.328 14.529 1.00 97.00 83 TYR A N 1
ATOM 631 C CA . TYR A 1 83 ? -0.237 -1.251 14.904 1.00 97.00 83 TYR A CA 1
ATOM 632 C C . TYR A 1 83 ? -0.878 -2.592 15.281 1.00 97.00 83 TYR A C 1
ATOM 634 O O . TYR A 1 83 ? -1.969 -2.596 15.856 1.00 97.00 83 TYR A O 1
ATOM 642 N N . GLY A 1 84 ? -0.229 -3.724 14.994 1.00 97.44 84 GLY A N 1
ATOM 643 C CA . GLY A 1 84 ? -0.746 -5.046 15.358 1.00 97.44 84 GLY A CA 1
ATOM 644 C C . GLY A 1 84 ? -1.991 -5.461 14.569 1.00 97.44 84 GLY A C 1
ATOM 645 O O . GLY A 1 84 ? -2.791 -6.253 15.070 1.00 97.44 84 GLY A O 1
ATOM 646 N N . ILE A 1 85 ? -2.203 -4.905 13.371 1.00 98.00 85 ILE A N 1
ATOM 647 C CA . ILE A 1 85 ? -3.397 -5.163 12.558 1.00 98.00 85 ILE A CA 1
ATOM 648 C C . ILE A 1 85 ? -3.056 -6.194 11.470 1.00 98.00 85 ILE A C 1
ATOM 650 O O . ILE A 1 85 ? -2.106 -5.985 10.710 1.00 98.00 85 ILE A O 1
ATOM 654 N N . PRO A 1 86 ? -3.837 -7.284 11.325 1.00 98.00 86 PRO A N 1
ATOM 655 C CA . PRO A 1 86 ? -3.685 -8.212 10.209 1.00 98.00 86 PRO A CA 1
ATOM 656 C C . PRO 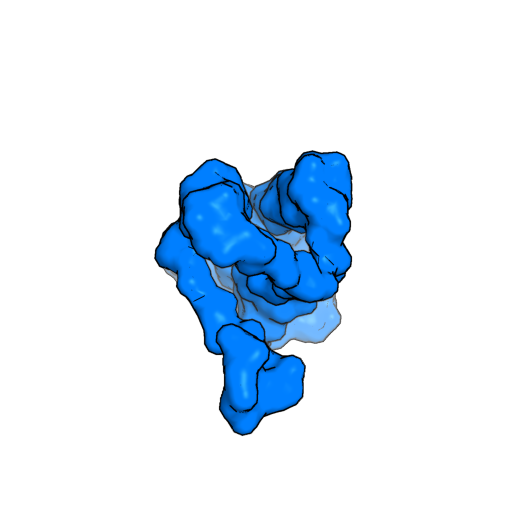A 1 86 ? -3.775 -7.480 8.867 1.00 98.00 86 PRO A C 1
ATOM 658 O O . PRO A 1 86 ? -4.728 -6.742 8.618 1.00 98.00 86 PRO A O 1
ATOM 661 N N . CYS A 1 87 ? -2.792 -7.689 7.995 1.00 97.44 87 CYS A N 1
ATOM 662 C CA . CYS A 1 87 ? -2.661 -6.945 6.745 1.00 97.44 87 CYS A CA 1
ATOM 663 C C . CYS A 1 87 ? -2.609 -7.881 5.540 1.00 97.44 87 CYS A C 1
ATOM 665 O O . CYS A 1 87 ? -1.881 -8.873 5.558 1.00 97.44 87 CYS A O 1
ATOM 667 N N . VAL A 1 88 ? -3.330 -7.519 4.480 1.00 98.38 88 VAL A N 1
ATOM 668 C CA . VAL A 1 88 ? -3.212 -8.114 3.145 1.00 98.38 88 VAL A CA 1
ATOM 669 C C . VAL A 1 88 ? -2.854 -7.027 2.134 1.00 98.38 88 VAL A C 1
ATOM 671 O O . VAL A 1 88 ? -3.322 -5.892 2.232 1.00 98.38 88 VAL A O 1
ATOM 674 N N . VAL A 1 89 ? -2.014 -7.364 1.158 1.00 98.44 89 VAL A N 1
ATOM 675 C CA . VAL A 1 89 ? -1.701 -6.470 0.038 1.00 98.44 89 VAL A CA 1
ATOM 676 C C . VAL A 1 89 ? -2.626 -6.795 -1.131 1.00 98.44 89 VAL A C 1
ATOM 678 O O . VAL A 1 89 ? -2.710 -7.945 -1.556 1.00 98.44 89 VAL A O 1
ATOM 681 N N . SER A 1 90 ? -3.297 -5.780 -1.671 1.00 98.56 90 SER A N 1
ATOM 682 C CA . SER A 1 90 ? -4.082 -5.880 -2.904 1.00 98.56 90 SER A CA 1
ATOM 683 C C . SER A 1 90 ? -3.314 -5.240 -4.053 1.00 98.56 90 SER A C 1
ATOM 685 O O . SER A 1 90 ? -3.131 -4.021 -4.077 1.00 98.56 90 SER A O 1
ATOM 687 N N . ILE A 1 91 ? -2.881 -6.051 -5.019 1.00 98.19 91 ILE A N 1
ATOM 688 C CA . ILE A 1 91 ? -2.250 -5.555 -6.245 1.00 98.19 91 ILE A CA 1
ATOM 689 C C . ILE A 1 91 ? -3.332 -5.296 -7.291 1.00 98.19 91 ILE A C 1
ATOM 691 O O . ILE A 1 91 ? -3.910 -6.225 -7.856 1.00 98.19 91 ILE A O 1
ATOM 695 N N . ASN A 1 92 ? -3.593 -4.023 -7.573 1.00 98.25 92 ASN A N 1
ATOM 696 C CA . ASN A 1 92 ? -4.507 -3.640 -8.642 1.00 98.25 92 ASN A CA 1
ATOM 697 C C . ASN A 1 92 ? -3.802 -3.835 -9.988 1.00 98.25 92 ASN A C 1
ATOM 699 O O . ASN A 1 92 ? -2.919 -3.057 -10.353 1.00 98.25 92 ASN A O 1
ATOM 703 N N . ARG A 1 93 ? -4.198 -4.894 -10.701 1.00 97.56 93 ARG A N 1
ATOM 704 C CA . ARG A 1 93 ? -3.620 -5.294 -11.986 1.00 97.56 93 ARG A CA 1
ATOM 705 C C . ARG A 1 93 ? -4.030 -4.353 -13.117 1.00 97.56 93 ARG A C 1
ATOM 707 O O . ARG A 1 93 ? -5.199 -3.998 -13.254 1.00 97.56 93 ARG A O 1
ATOM 714 N N . PHE A 1 94 ? -3.081 -4.056 -13.993 1.00 97.25 94 PHE A N 1
ATOM 715 C CA . PHE A 1 94 ? -3.284 -3.353 -15.254 1.00 97.25 94 PHE A CA 1
ATOM 716 C C . PHE A 1 94 ? -2.876 -4.209 -16.463 1.00 97.25 94 PHE A C 1
ATOM 718 O O . PHE A 1 94 ? -2.214 -5.235 -16.337 1.00 97.25 94 PHE A O 1
ATOM 725 N N . SER A 1 95 ? -3.267 -3.780 -17.669 1.00 97.19 95 SER A N 1
ATOM 726 C CA . SER A 1 95 ? -3.055 -4.530 -18.918 1.00 97.19 95 SER A CA 1
ATOM 727 C C . SER A 1 95 ? -1.591 -4.663 -19.352 1.00 97.19 95 SER A C 1
ATOM 729 O O . SER A 1 95 ? -1.277 -5.545 -20.142 1.00 97.19 95 SER A O 1
ATOM 731 N N . PHE A 1 96 ? -0.713 -3.776 -18.881 1.00 94.94 96 PHE A N 1
ATOM 732 C CA . PHE A 1 96 ? 0.731 -3.790 -19.159 1.00 94.94 96 PHE A CA 1
ATOM 733 C C . PHE A 1 96 ? 1.542 -4.488 -18.055 1.00 94.94 96 PHE A C 1
ATOM 735 O O . PHE A 1 96 ? 2.764 -4.555 -18.158 1.00 94.94 96 PHE A O 1
ATOM 742 N N . ASP A 1 97 ? 0.886 -4.974 -16.996 1.00 97.06 97 ASP A N 1
ATOM 743 C CA . ASP A 1 97 ? 1.552 -5.782 -15.978 1.00 97.06 97 ASP A CA 1
ATOM 744 C C . ASP A 1 97 ? 1.789 -7.183 -16.550 1.00 97.06 97 ASP A C 1
ATOM 746 O O . ASP A 1 97 ? 0.873 -7.815 -17.095 1.00 97.06 97 ASP A O 1
ATOM 750 N N . THR A 1 98 ? 3.024 -7.659 -16.442 1.00 97.00 98 THR A N 1
ATOM 751 C CA . THR A 1 98 ? 3.438 -8.961 -16.959 1.00 97.00 98 THR A CA 1
ATOM 752 C C . THR A 1 98 ? 3.353 -10.037 -15.868 1.00 97.00 98 THR A C 1
ATOM 754 O O . THR A 1 98 ? 3.183 -9.715 -14.693 1.00 97.00 98 THR A O 1
ATOM 757 N N . PRO A 1 99 ? 3.366 -11.333 -16.237 1.00 95.00 99 PRO A N 1
ATOM 758 C CA . PRO A 1 99 ? 3.383 -12.420 -15.254 1.00 95.00 99 PRO A CA 1
ATOM 759 C C . PRO A 1 99 ? 4.701 -12.585 -14.483 1.00 95.00 99 PRO A C 1
ATOM 761 O O . PRO A 1 99 ? 4.690 -13.279 -13.470 1.00 95.00 99 PRO A O 1
ATOM 764 N N . ALA A 1 100 ? 5.807 -12.043 -15.007 1.00 88.81 100 ALA A N 1
ATOM 765 C CA . ALA A 1 100 ? 7.117 -12.030 -14.356 1.00 88.81 100 ALA A CA 1
ATOM 766 C C . ALA A 1 100 ? 7.157 -10.961 -13.257 1.00 88.81 100 ALA A C 1
ATOM 768 O O . ALA A 1 100 ? 7.742 -11.255 -12.193 1.00 88.81 100 ALA A O 1
#

Foldseek 3Di:
DPPDPDDDDWFPDACVPGVCCCVVPVCVVPVDDDQAEEGEDELLQLLVLLVDDNVCSLADDVNSNVSSCVVVVVSCCCVCVVVVHHYDYDYDDDPSDDPD

Nearest PDB structures (foldseek):
  5a5g-assembly1_A  TM=9.981E-01  e=1.543E-09  Tepidanaerobacter acetatoxydans Re1
  7xzn-assembly1_A  TM=9.982E-01  e=1.998E-09  Peptostreptococcus anaerobius
  7c11-assembly2_P  TM=9.858E-01  e=1.543E-09  Methylorubrum extorquens CM4
  5a4j-assembly2_A  TM=9.995E-01  e=2.321E-08  Tepidanaerobacter acetatoxydans Re1
  5a5g-assembly1_B  TM=9.978E-01  e=3.889E-08  Tepidanaerobacter acetatoxydans Re1

Solvent-accessible surface area (backbone atoms only — not comparable to full-atom values): 6083 Å² total; per-residue (Å²): 135,90,87,60,98,74,84,89,83,88,56,68,78,55,57,86,54,15,48,44,46,44,50,72,47,52,20,63,76,68,71,54,76,78,81,61,45,76,49,78,47,35,71,44,60,26,15,38,64,33,68,45,55,83,90,53,38,69,52,89,52,68,70,29,29,60,60,8,41,60,60,55,51,52,48,50,45,48,39,40,74,73,67,66,29,53,71,47,78,45,73,60,82,56,94,64,63,73,96,125